Protein 1F1F (pdb70)

CATH classification: 1.10.760.10

Secondary structure (DSSP, 8-state):
-HHHHHHHHHHHTHHHHGGG--SSSTT--SSHHHHHHHSTTTTT-HHHHHHHHHHH-BTTB---TTTS-HHHHHHHHHHHHHHHHHT-

Structure (mmCIF, N/CA/C/O backbone):
data_1F1F
#
_entry.id   1F1F
#
_cell.length_a   79.400
_cell.length_b   67.800
_cell.length_c   49.700
_cell.angle_alpha   90.00
_cell.angle_beta   90.00
_cell.angle_gamma   90.00
#
_symmetry.space_group_name_H-M   'P 21 21 21'
#
loop_
_entity.id
_entity.type
_entity.pdbx_description
1 polymer 'CYTOCHROME C6'
2 non-polymer 'HEME C'
#
loop_
_atom_site.group_PDB
_atom_site.id
_atom_site.type_symbol
_atom_site.label_atom_id
_atom_site.label_alt_id
_atom_site.label_comp_id
_atom_site.label_asym_id
_atom_site.label_entity_id
_atom_site.label_seq_id
_atom_site.pdbx_PDB_ins_code
_atom_site.Cartn_x
_atom_site.Cartn_y
_atom_site.Cartn_z
_atom_site.occupancy
_atom_site.B_iso_or_equiv
_atom_site.auth_seq_id
_atom_site.auth_comp_id
_atom_site.auth_asym_id
_atom_site.auth_atom_id
_atom_site.pdbx_PDB_model_num
ATOM 1 N N . ASP A 1 2 ? 16.109 12.631 27.068 1.00 34.58 2 ASP A N 1
ATOM 2 C CA . ASP A 1 2 ? 17.281 11.728 26.801 1.00 35.05 2 ASP A CA 1
ATOM 3 C C . ASP A 1 2 ? 16.856 10.440 26.064 1.00 33.32 2 ASP A C 1
ATOM 4 O O . ASP A 1 2 ? 17.335 10.171 24.956 1.00 32.70 2 ASP A O 1
ATOM 9 N N . VAL A 1 3 ? 15.965 9.651 26.667 1.00 31.02 3 VAL A N 1
ATOM 10 C CA . VAL A 1 3 ? 15.493 8.429 26.021 1.00 29.63 3 VAL A CA 1
ATOM 11 C C . VAL A 1 3 ? 14.415 8.765 24.985 1.00 28.58 3 VAL A C 1
ATOM 12 O O . VAL A 1 3 ? 14.295 8.085 23.960 1.00 29.13 3 VAL A O 1
ATOM 16 N N . ALA A 1 4 ? 13.638 9.814 25.249 1.00 26.46 4 ALA A N 1
ATOM 17 C CA . ALA A 1 4 ? 12.601 10.250 24.307 1.00 24.31 4 ALA A CA 1
ATOM 18 C C . ALA A 1 4 ? 13.293 10.854 23.075 1.00 22.81 4 ALA A C 1
ATOM 19 O O . ALA A 1 4 ? 12.832 10.700 21.938 1.00 21.21 4 ALA A O 1
ATOM 21 N N . ALA A 1 5 ? 14.406 11.543 23.316 1.00 21.49 5 ALA A N 1
ATOM 22 C CA . ALA A 1 5 ? 15.179 12.145 22.235 1.00 20.62 5 ALA A CA 1
ATOM 23 C C . ALA A 1 5 ? 15.816 11.013 21.428 1.00 20.93 5 ALA A C 1
ATOM 24 O O . ALA A 1 5 ? 15.799 11.027 20.192 1.00 20.38 5 ALA A O 1
ATOM 26 N N . GLY A 1 6 ? 16.370 10.036 22.147 1.00 20.05 6 GLY A N 1
ATOM 27 C CA . GLY A 1 6 ? 17.007 8.901 21.510 1.00 18.80 6 GLY A CA 1
ATOM 28 C C . GLY A 1 6 ? 16.059 8.135 20.612 1.00 18.92 6 GLY A C 1
ATOM 29 O O . GLY A 1 6 ? 16.474 7.570 19.595 1.00 18.59 6 GLY A O 1
ATOM 30 N N . ALA A 1 7 ? 14.782 8.118 20.983 1.00 17.91 7 ALA A N 1
ATOM 31 C CA . ALA A 1 7 ? 13.767 7.418 20.202 1.00 18.21 7 ALA A CA 1
ATOM 32 C C . ALA A 1 7 ? 13.646 8.048 18.815 1.00 18.54 7 ALA A C 1
ATOM 33 O O . ALA A 1 7 ? 13.536 7.347 17.805 1.00 19.53 7 ALA A O 1
ATOM 35 N N . SER A 1 8 ? 13.680 9.376 18.780 1.00 18.36 8 SER A N 1
ATOM 36 C CA . SER A 1 8 ? 13.576 10.126 17.532 1.00 17.93 8 SER A CA 1
ATOM 37 C C . SER A 1 8 ? 14.796 9.935 16.646 1.00 16.31 8 SER A C 1
ATOM 38 O O . SER A 1 8 ? 14.672 9.826 15.426 1.00 15.96 8 SER A O 1
ATOM 41 N N . VAL A 1 9 ? 15.973 9.914 17.262 1.00 14.60 9 VAL A N 1
ATOM 42 C CA . VAL A 1 9 ? 17.211 9.721 16.524 1.00 14.56 9 VAL A CA 1
ATOM 43 C C . VAL A 1 9 ? 17.190 8.320 15.929 1.00 14.98 9 VAL A C 1
ATOM 44 O O . VAL A 1 9 ? 17.666 8.086 14.818 1.00 14.98 9 VAL A O 1
ATOM 48 N N . PHE A 1 10 ? 16.623 7.390 16.688 1.00 14.21 10 PHE A N 1
ATOM 49 C CA . PHE A 1 10 ? 16.541 6.010 16.265 1.00 13.96 10 PHE A CA 1
ATOM 50 C C . PHE A 1 10 ? 15.641 5.785 15.056 1.00 14.42 10 PHE A C 1
ATOM 51 O O . PHE A 1 10 ? 16.038 5.129 14.097 1.00 13.44 10 PHE A O 1
ATOM 59 N N . SER A 1 11 ? 14.431 6.320 15.082 1.00 14.71 11 SER A N 1
ATOM 60 C CA . SER A 1 11 ? 13.558 6.094 13.948 1.00 16.21 11 SER A CA 1
ATOM 61 C C . SER A 1 11 ? 13.945 6.919 12.714 1.00 16.10 11 SER A C 1
ATOM 62 O O . SER A 1 11 ? 13.552 6.586 11.594 1.00 17.59 11 SER A O 1
ATOM 65 N N . ALA A 1 12 ? 14.733 7.973 12.911 1.00 14.39 12 ALA A N 1
ATOM 66 C CA . ALA A 1 12 ? 15.176 8.804 11.796 1.00 13.48 12 ALA A CA 1
ATOM 67 C C . ALA A 1 12 ? 16.474 8.288 11.183 1.00 13.74 12 ALA A C 1
ATOM 68 O O . ALA A 1 12 ? 16.794 8.611 10.043 1.00 14.70 12 ALA A O 1
ATOM 70 N N . ASN A 1 13 ? 17.224 7.489 11.933 1.00 13.87 13 ASN A N 1
ATOM 71 C CA . ASN A 1 13 ? 18.490 6.984 11.429 1.00 14.22 13 ASN A CA 1
ATOM 72 C C . ASN A 1 13 ? 18.697 5.478 11.558 1.00 14.52 13 ASN A C 1
ATOM 73 O O . ASN A 1 13 ? 19.627 4.940 10.962 1.00 15.33 13 ASN A O 1
ATOM 78 N N . CYS A 1 14 ? 17.842 4.786 12.308 1.00 14.13 14 CYS A N 1
ATOM 79 C CA . CYS A 1 14 ? 18.072 3.358 12.536 1.00 14.95 14 CYS A CA 1
ATOM 80 C C . CYS A 1 14 ? 16.966 2.376 12.182 1.00 15.36 14 CYS A C 1
ATOM 81 O O . CYS A 1 14 ? 17.244 1.249 11.780 1.00 15.92 14 CYS A O 1
ATOM 84 N N . ALA A 1 15 ? 15.721 2.796 12.360 1.00 15.54 15 ALA A N 1
ATOM 85 C CA . ALA A 1 15 ? 14.570 1.951 12.084 1.00 15.21 1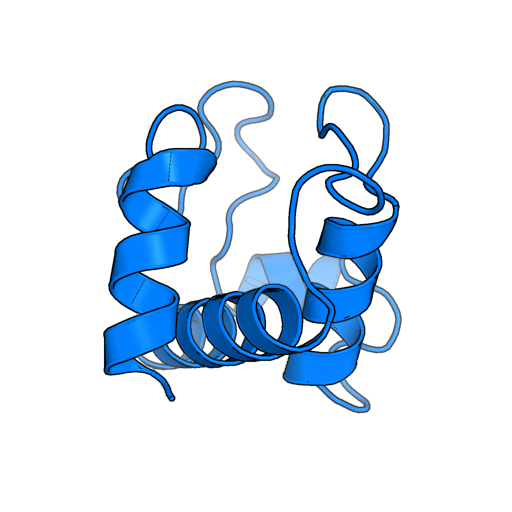5 ALA A CA 1
ATOM 86 C C . ALA A 1 15 ? 14.604 1.277 10.704 1.00 15.60 15 ALA A C 1
ATOM 87 O O . ALA A 1 15 ? 14.066 0.186 10.534 1.00 16.56 15 ALA A O 1
ATOM 89 N N . ALA A 1 16 ? 15.233 1.921 9.725 1.00 16.62 16 ALA A N 1
ATOM 90 C CA . ALA A 1 16 ? 15.333 1.369 8.376 1.00 18.66 16 ALA A CA 1
ATOM 91 C C . ALA A 1 16 ? 15.925 -0.034 8.374 1.00 20.62 16 ALA A C 1
ATOM 92 O O . ALA A 1 16 ? 15.541 -0.873 7.556 1.00 22.25 16 ALA A O 1
ATOM 94 N N . CYS A 1 17 ? 16.870 -0.280 9.280 1.00 20.77 17 CYS A N 1
ATOM 95 C CA . CYS A 1 17 ? 17.528 -1.575 9.366 1.00 20.38 17 CYS A CA 1
ATOM 96 C C . CYS A 1 17 ? 17.266 -2.304 10.676 1.00 21.06 17 CYS A C 1
ATOM 97 O O . CYS A 1 17 ? 17.315 -3.529 10.724 1.00 21.89 17 CYS A O 1
ATOM 100 N N . HIS A 1 18 ? 17.000 -1.559 11.741 1.00 21.84 18 HIS A N 1
ATOM 101 C CA . HIS A 1 18 ? 16.776 -2.172 13.043 1.00 22.99 18 HIS A CA 1
ATOM 102 C C . HIS A 1 18 ? 15.331 -2.034 13.538 1.00 26.08 18 HIS A C 1
ATOM 103 O O . HIS A 1 18 ? 15.102 -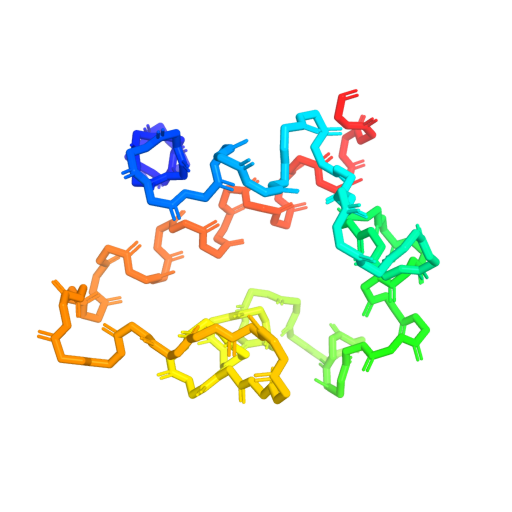1.878 14.740 1.00 26.17 18 HIS A O 1
ATOM 110 N N . MET A 1 19 ? 14.363 -2.093 12.622 1.00 29.66 19 MET A N 1
ATOM 111 C CA . MET A 1 19 ? 12.953 -1.995 12.997 1.00 32.44 19 MET A CA 1
ATOM 112 C C . MET A 1 19 ? 12.660 -3.048 14.069 1.00 32.36 19 MET A C 1
ATOM 113 O O . MET A 1 19 ? 13.027 -4.219 13.915 1.00 32.05 19 MET A O 1
ATOM 118 N N . GLY A 1 20 ? 12.003 -2.630 15.149 1.00 31.79 20 GLY A N 1
ATOM 119 C CA . GLY A 1 20 ? 11.669 -3.555 16.220 1.00 31.91 20 GLY A CA 1
ATOM 120 C C . GLY A 1 20 ? 12.874 -4.168 16.917 1.00 32.22 20 GLY A C 1
ATOM 121 O O . GLY A 1 20 ? 12.766 -5.236 17.530 1.00 31.62 20 GLY A O 1
ATOM 122 N N . GLY A 1 21 ? 14.023 -3.498 16.829 1.00 32.03 21 GLY A N 1
ATOM 123 C CA . GLY A 1 21 ? 15.224 -4.009 17.468 1.00 31.33 21 GLY A CA 1
ATOM 124 C C . GLY A 1 21 ? 15.823 -5.243 16.820 1.00 31.07 21 GLY A C 1
ATOM 125 O O . GLY A 1 21 ? 16.516 -6.015 17.484 1.00 30.04 21 GLY A O 1
ATOM 126 N N . ARG A 1 22 ? 15.573 -5.438 15.529 1.00 31.47 22 ARG A N 1
ATOM 127 C CA . ARG A 1 22 ? 16.128 -6.594 14.831 1.00 32.41 22 ARG A CA 1
ATOM 128 C C . ARG A 1 22 ? 17.279 -6.146 13.932 1.00 31.84 22 ARG A C 1
ATOM 129 O O . ARG A 1 22 ? 17.877 -5.080 14.143 1.00 31.20 22 ARG A O 1
ATOM 137 N N . ASN A 1 23 ? 17.590 -6.964 12.932 1.00 30.78 23 ASN A N 1
ATOM 138 C CA . ASN A 1 23 ? 18.657 -6.643 11.995 1.00 30.64 23 ASN A CA 1
ATOM 139 C C . ASN A 1 23 ? 18.340 -7.242 10.632 1.00 30.85 23 ASN A C 1
ATOM 140 O O . ASN A 1 23 ? 18.746 -8.366 10.315 1.00 29.57 23 ASN A O 1
ATOM 145 N N . VAL A 1 24 ? 17.603 -6.482 9.831 1.00 32.22 24 VAL A N 1
ATOM 146 C CA . VAL A 1 24 ? 17.214 -6.924 8.499 1.00 33.96 24 VAL A CA 1
ATOM 147 C C . VAL A 1 24 ? 18.390 -7.430 7.653 1.00 33.92 24 VAL A C 1
ATOM 148 O O . VAL A 1 24 ? 18.227 -8.357 6.856 1.00 34.34 24 VAL A O 1
ATOM 152 N N . ILE A 1 25 ? 19.565 -6.828 7.824 1.00 33.50 25 ILE A N 1
ATOM 153 C CA . ILE A 1 25 ? 20.733 -7.222 7.044 1.00 33.19 25 ILE A CA 1
ATOM 154 C C . ILE A 1 25 ? 21.424 -8.468 7.596 1.00 33.30 25 ILE A C 1
ATOM 155 O O . ILE A 1 25 ? 21.585 -9.457 6.880 1.00 34.13 25 ILE A O 1
ATOM 160 N N . VAL A 1 26 ? 21.848 -8.419 8.856 1.00 32.69 26 VAL A N 1
ATOM 161 C CA . VAL A 1 26 ? 22.507 -9.566 9.483 1.00 31.75 26 VAL A CA 1
ATOM 162 C C . VAL A 1 26 ? 21.586 -10.119 10.577 1.00 31.87 26 VAL A C 1
ATOM 163 O O . VAL A 1 26 ? 21.625 -9.693 11.739 1.00 30.92 26 VAL A O 1
ATOM 167 N N . ALA A 1 27 ? 20.758 -11.081 10.178 1.00 32.68 27 ALA A N 1
ATOM 168 C CA . ALA A 1 27 ? 19.767 -11.706 11.060 1.00 33.79 27 ALA A CA 1
ATOM 169 C C . ALA A 1 27 ? 20.142 -11.968 12.526 1.00 34.14 27 ALA A C 1
ATOM 170 O O . ALA A 1 27 ? 19.364 -11.643 13.429 1.00 34.47 27 ALA A O 1
ATOM 172 N N . ASN A 1 28 ? 21.317 -12.543 12.768 1.00 34.76 28 ASN A N 1
ATOM 173 C CA . ASN A 1 28 ? 21.725 -12.874 14.132 1.00 35.42 28 ASN A CA 1
ATOM 174 C C . ASN A 1 28 ? 22.405 -11.751 14.936 1.00 34.85 28 ASN A C 1
ATOM 175 O O . ASN A 1 28 ? 22.955 -12.007 16.019 1.00 34.63 28 ASN A O 1
ATOM 180 N N . LYS A 1 29 ? 22.358 -10.519 14.422 1.00 33.49 29 LYS A N 1
ATOM 181 C CA . LYS A 1 29 ? 22.964 -9.367 15.105 1.00 31.61 29 LYS A CA 1
ATOM 182 C C . LYS A 1 29 ? 21.937 -8.338 15.558 1.00 29.92 29 LYS A C 1
ATOM 183 O O . LYS A 1 29 ? 22.070 -7.143 15.267 1.00 29.99 29 LYS A O 1
ATOM 189 N N . THR A 1 30 ? 20.926 -8.801 16.283 1.00 28.00 30 THR A N 1
ATOM 190 C CA . THR A 1 30 ? 19.862 -7.929 16.764 1.00 26.88 30 THR A CA 1
ATOM 191 C C . THR A 1 30 ? 20.285 -6.999 17.892 1.00 26.18 30 THR A C 1
ATOM 192 O O . THR A 1 30 ? 21.414 -7.062 18.390 1.00 25.65 30 THR A O 1
ATOM 196 N N . LEU A 1 31 ? 19.361 -6.131 18.290 1.00 24.39 31 LEU A N 1
ATOM 197 C CA . LEU A 1 31 ? 19.621 -5.195 19.370 1.00 22.74 31 LEU A CA 1
ATOM 198 C C . LEU A 1 31 ? 18.919 -5.711 20.630 1.00 22.66 31 LEU A C 1
ATOM 199 O O . LEU A 1 31 ? 18.368 -4.944 21.416 1.00 21.83 31 LEU A O 1
ATOM 204 N N . SER A 1 32 ? 18.923 -7.032 20.793 1.00 22.81 32 SER A N 1
ATOM 205 C CA . SER A 1 32 ? 18.324 -7.660 21.963 1.00 23.45 32 SER A CA 1
ATOM 206 C C . SER A 1 32 ? 19.399 -7.643 23.046 1.00 24.59 32 SER A C 1
ATOM 207 O O . SER A 1 32 ? 20.592 -7.518 22.747 1.00 23.23 32 SER A O 1
ATOM 210 N N . LYS A 1 33 ? 18.966 -7.768 24.297 1.00 25.98 33 LYS A N 1
ATOM 211 C CA . LYS A 1 33 ? 19.872 -7.774 25.438 1.00 27.23 33 LYS A CA 1
ATOM 212 C C . LYS A 1 33 ? 20.972 -8.825 25.227 1.00 28.01 33 LYS A C 1
ATOM 213 O O . LYS A 1 33 ? 22.169 -8.540 25.349 1.00 27.63 33 LYS A O 1
ATOM 219 N N . SER A 1 34 ? 20.544 -10.041 24.897 1.00 28.59 34 SER A N 1
ATOM 220 C CA . SER A 1 34 ? 21.445 -11.169 24.672 1.00 29.06 34 SER A CA 1
ATOM 221 C C . SER A 1 34 ? 22.478 -10.902 23.581 1.00 28.78 34 SER A C 1
ATOM 222 O O . SER A 1 34 ? 23.682 -11.082 23.790 1.00 28.38 34 SER A O 1
ATOM 225 N N . ASP A 1 35 ? 22.000 -10.488 22.413 1.00 28.77 35 ASP A N 1
ATOM 226 C CA . ASP A 1 35 ? 22.886 -10.211 21.290 1.00 29.49 35 ASP A CA 1
ATOM 227 C C . ASP A 1 35 ? 23.870 -9.095 21.602 1.00 28.40 35 ASP A C 1
ATOM 228 O O . ASP A 1 35 ? 25.064 -9.213 21.323 1.00 27.59 35 ASP A O 1
ATOM 233 N N . LEU A 1 36 ? 23.368 -8.013 22.184 1.00 27.56 36 LEU A N 1
ATOM 234 C CA . LEU A 1 36 ? 24.223 -6.899 22.559 1.00 27.71 36 LEU A CA 1
ATOM 235 C C . LEU A 1 36 ? 25.288 -7.401 23.540 1.00 27.68 36 LEU A C 1
ATOM 236 O O . LEU A 1 36 ? 26.432 -6.946 23.525 1.00 26.65 36 LEU A O 1
ATOM 241 N N . ALA A 1 37 ? 24.918 -8.354 24.385 1.00 28.33 37 ALA A N 1
ATOM 242 C CA . ALA A 1 37 ? 25.869 -8.895 25.343 1.00 29.73 37 ALA A CA 1
ATOM 243 C C . ALA A 1 37 ? 26.870 -9.810 24.623 1.00 31.27 37 ALA A C 1
ATOM 244 O O . ALA A 1 37 ? 28.093 -9.642 24.748 1.00 30.31 37 ALA A O 1
ATOM 246 N N . LYS A 1 38 ? 26.353 -10.766 23.852 1.00 32.69 38 LYS A N 1
ATOM 247 C CA . LYS A 1 38 ? 27.220 -11.687 23.126 1.00 34.53 38 LYS A CA 1
ATOM 248 C C . LYS A 1 38 ? 28.207 -11.022 22.175 1.00 35.18 38 LYS A C 1
ATOM 249 O O . LYS A 1 38 ? 29.374 -11.416 22.142 1.00 35.85 38 LYS A O 1
ATOM 255 N N . TYR A 1 39 ? 27.766 -10.021 21.407 1.00 35.79 39 TYR A N 1
ATOM 256 C CA . TYR A 1 39 ? 28.668 -9.392 20.434 1.00 35.65 39 TYR A CA 1
ATOM 257 C C . TYR A 1 39 ? 29.229 -7.995 20.714 1.00 35.69 39 TYR A C 1
ATOM 258 O O . TYR A 1 39 ? 3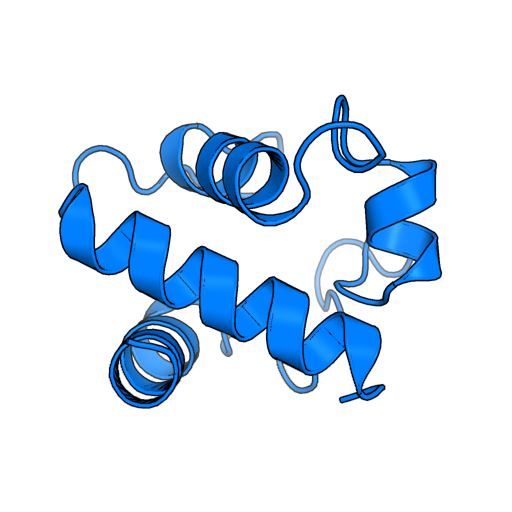0.255 -7.633 20.141 1.00 35.28 39 TYR A O 1
ATOM 267 N N . LEU A 1 40 ? 28.598 -7.200 21.574 1.00 36.42 40 LEU A N 1
ATOM 268 C CA . LEU A 1 40 ? 29.145 -5.856 21.831 1.00 37.31 40 LEU A CA 1
ATOM 269 C C . LEU A 1 40 ? 30.240 -5.764 22.900 1.00 37.24 40 LEU A C 1
ATOM 270 O O . LEU A 1 40 ? 29.971 -5.910 24.099 1.00 36.75 40 LEU A O 1
ATOM 275 N N . LYS A 1 41 ? 31.468 -5.500 22.455 1.00 37.83 41 LYS A N 1
ATOM 276 C CA . LYS A 1 41 ? 32.614 -5.360 23.357 1.00 38.72 41 LYS A CA 1
ATOM 277 C C . LYS A 1 41 ? 32.323 -4.353 24.471 1.00 37.87 41 LYS A C 1
ATOM 278 O O . LYS A 1 41 ? 31.768 -3.279 24.226 1.00 38.63 41 LYS A O 1
ATOM 284 N N . GLY A 1 42 ? 32.711 -4.694 25.694 1.00 36.41 42 GLY A N 1
ATOM 285 C CA . GLY A 1 42 ? 32.506 -3.786 26.808 1.00 34.62 42 GLY A CA 1
ATOM 286 C C . GLY A 1 42 ? 31.060 -3.581 27.226 1.00 34.21 42 GLY A C 1
ATOM 287 O O . GLY A 1 42 ? 30.787 -2.918 28.230 1.00 33.42 42 GLY A O 1
ATOM 288 N N . PHE A 1 43 ? 30.126 -4.161 26.479 1.00 34.23 43 PHE A N 1
ATOM 289 C CA . PHE A 1 43 ? 28.718 -4.001 26.809 1.00 34.69 43 PHE A CA 1
ATOM 290 C C . PHE A 1 43 ? 28.499 -4.333 28.286 1.00 35.65 43 PHE A C 1
ATOM 291 O O . PHE A 1 43 ? 27.808 -3.601 29.010 1.00 34.22 43 PHE A O 1
ATOM 299 N N . ASP A 1 44 ? 29.097 -5.442 28.723 1.00 37.71 44 ASP A N 1
ATOM 300 C CA . ASP A 1 44 ? 28.970 -5.913 30.105 1.00 38.99 44 ASP A CA 1
ATOM 301 C C . ASP A 1 44 ? 29.816 -5.107 31.082 1.00 38.70 44 ASP A C 1
ATOM 302 O O . ASP A 1 44 ? 30.050 -5.528 32.217 1.00 38.85 44 ASP A O 1
ATOM 307 N N . ASP A 1 45 ? 30.259 -3.940 30.621 1.00 38.75 45 ASP A N 1
ATOM 308 C CA . ASP A 1 45 ? 31.064 -2.998 31.400 1.00 38.11 45 ASP A CA 1
ATOM 309 C C . ASP A 1 45 ? 30.325 -1.679 31.510 1.00 36.85 45 ASP A C 1
ATOM 310 O O . ASP A 1 45 ? 30.242 -1.091 32.590 1.00 36.72 45 ASP A O 1
ATOM 315 N N . ASP A 1 46 ? 29.799 -1.216 30.379 1.00 34.97 46 ASP A N 1
ATOM 316 C CA . ASP A 1 46 ? 29.045 0.031 30.322 1.00 32.77 46 ASP A CA 1
ATOM 317 C C . ASP A 1 46 ? 28.207 -0.071 29.045 1.00 31.10 46 ASP A C 1
ATOM 318 O O . ASP A 1 46 ? 28.674 0.275 27.955 1.00 29.47 46 ASP A O 1
ATOM 323 N N . ALA A 1 47 ? 26.972 -0.559 29.203 1.00 29.06 47 ALA A N 1
ATOM 324 C CA . ALA A 1 47 ? 26.042 -0.777 28.089 1.00 26.52 47 ALA A CA 1
ATOM 325 C C . ALA A 1 47 ? 25.912 0.390 27.111 1.00 25.02 47 ALA A C 1
ATOM 326 O O . ALA A 1 47 ? 26.121 0.219 25.901 1.00 23.52 47 ALA A O 1
ATOM 328 N N . VAL A 1 48 ? 25.561 1.565 27.630 1.00 22.77 48 VAL A N 1
ATOM 329 C CA . VAL A 1 48 ? 25.407 2.746 26.789 1.00 22.33 48 VAL A CA 1
ATOM 330 C C . VAL A 1 48 ? 26.706 3.116 26.068 1.00 21.90 48 VAL A C 1
ATOM 331 O O . VAL A 1 48 ? 26.691 3.421 24.875 1.00 21.79 48 VAL A O 1
ATOM 335 N N . ALA A 1 49 ? 27.823 3.102 26.793 1.00 20.28 49 ALA A N 1
ATOM 336 C CA . ALA A 1 49 ? 29.109 3.444 26.200 1.00 18.87 49 ALA A CA 1
ATOM 337 C C . ALA A 1 49 ? 29.459 2.492 25.057 1.00 18.77 49 ALA A C 1
ATOM 338 O O . ALA A 1 49 ? 29.982 2.905 24.025 1.00 18.55 49 ALA A O 1
ATOM 340 N N . ALA A 1 50 ? 29.165 1.213 25.247 1.00 18.10 50 ALA A N 1
ATOM 341 C CA . ALA A 1 50 ? 29.467 0.214 24.231 1.00 18.19 50 ALA A CA 1
ATOM 342 C C . ALA A 1 50 ? 28.644 0.442 22.972 1.00 17.29 50 ALA A C 1
ATOM 343 O O . ALA A 1 50 ? 29.163 0.344 21.862 1.00 17.14 50 ALA A O 1
ATOM 345 N N . VAL A 1 51 ? 27.362 0.741 23.154 1.00 16.00 51 VAL A N 1
ATOM 346 C CA . VAL A 1 51 ? 26.462 0.992 22.039 1.00 15.18 51 VAL A CA 1
ATOM 347 C C . VAL A 1 51 ? 26.840 2.290 21.341 1.00 14.94 51 VAL A C 1
ATOM 348 O O . VAL A 1 51 ? 26.873 2.363 20.110 1.00 14.98 51 VAL A O 1
ATOM 352 N N . ALA A 1 52 ? 27.137 3.306 22.144 1.00 15.27 52 ALA A N 1
ATOM 353 C CA . ALA A 1 52 ? 27.530 4.608 21.635 1.00 15.60 52 ALA A CA 1
ATOM 354 C C . ALA A 1 52 ? 28.775 4.461 20.773 1.00 16.31 52 ALA A C 1
ATOM 355 O O . ALA A 1 52 ? 28.978 5.206 19.822 1.00 17.55 52 ALA A O 1
ATOM 357 N N . TYR A 1 53 ? 29.602 3.479 21.103 1.00 17.50 53 TYR A N 1
ATOM 358 C CA . TYR A 1 53 ? 30.827 3.231 20.366 1.00 18.33 53 TYR A CA 1
ATOM 359 C C . TYR A 1 53 ? 30.577 2.660 18.969 1.00 19.44 53 TYR A C 1
ATOM 360 O O . TYR A 1 53 ? 31.122 3.153 17.976 1.00 19.96 53 TYR A O 1
ATOM 369 N N . GLN A 1 54 ? 29.772 1.607 18.896 1.00 19.47 54 GLN A N 1
ATOM 370 C CA . GLN A 1 54 ? 29.463 0.983 17.621 1.00 21.25 54 GLN A CA 1
ATOM 371 C C . GLN A 1 54 ? 28.723 1.978 16.741 1.00 20.31 54 GLN A C 1
ATOM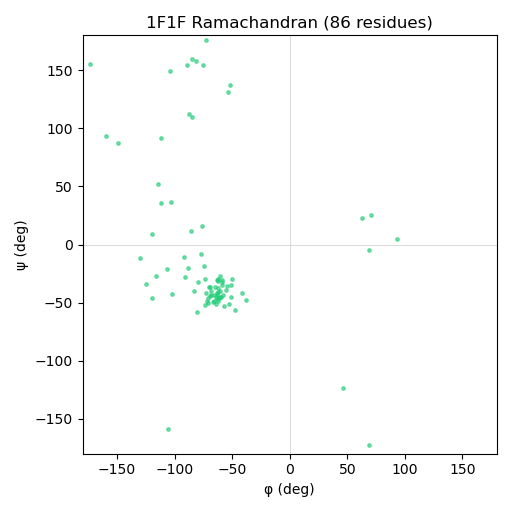 372 O O . GLN A 1 54 ? 28.834 1.930 15.521 1.00 18.28 54 GLN A O 1
ATOM 378 N N . VAL A 1 55 ? 27.961 2.874 17.362 1.00 19.85 55 VAL A N 1
ATOM 379 C CA . VAL A 1 55 ? 27.208 3.869 16.605 1.00 20.59 55 VAL A CA 1
ATOM 380 C C . VAL A 1 55 ? 28.142 4.905 15.987 1.00 22.36 55 VAL A C 1
ATOM 381 O O . VAL A 1 55 ? 28.020 5.243 14.809 1.00 21.75 55 VAL A O 1
ATOM 385 N N . THR A 1 56 ? 29.083 5.399 16.781 1.00 23.63 56 THR A N 1
ATOM 386 C CA . THR A 1 56 ? 30.028 6.384 16.281 1.00 25.02 56 THR A CA 1
ATOM 387 C C . THR A 1 56 ? 30.913 5.834 15.162 1.00 25.91 56 THR A C 1
ATOM 388 O O . THR A 1 56 ? 31.135 6.500 14.158 1.00 26.50 56 THR A O 1
ATOM 392 N N . ASN A 1 57 ? 31.407 4.617 15.324 1.00 27.73 57 ASN A N 1
ATOM 393 C CA . ASN A 1 57 ? 32.287 4.036 14.317 1.00 30.71 57 ASN A CA 1
ATOM 394 C C . ASN A 1 57 ? 31.633 3.017 13.394 1.00 32.82 57 ASN A C 1
ATOM 395 O O . ASN A 1 57 ? 31.872 3.023 12.190 1.00 33.83 57 ASN A O 1
ATOM 400 N N . GLY A 1 58 ? 30.811 2.138 13.957 1.00 35.33 58 GLY A N 1
ATOM 401 C CA . GLY A 1 58 ? 30.154 1.124 13.152 1.00 36.90 58 GLY A CA 1
ATOM 402 C C . GLY A 1 58 ? 31.135 0.088 12.631 1.00 38.34 58 GLY A C 1
ATOM 403 O O . GLY A 1 58 ? 32.308 0.073 13.033 1.00 39.31 58 GLY A O 1
ATOM 404 N N . LYS A 1 59 ? 30.651 -0.789 11.752 1.00 39.00 59 LYS A N 1
ATOM 405 C CA . LYS A 1 59 ? 31.479 -1.833 11.146 1.00 38.93 59 LYS A CA 1
ATOM 406 C C . LYS A 1 59 ? 30.716 -2.600 10.068 1.00 37.61 59 LYS A C 1
ATOM 407 O O . LYS A 1 59 ? 29.488 -2.650 10.081 1.00 37.36 59 LYS A O 1
ATOM 413 N N . ASN A 1 60 ? 31.451 -3.194 9.134 1.00 36.25 60 ASN A N 1
ATOM 414 C CA . ASN A 1 60 ? 30.837 -3.953 8.053 1.00 35.86 60 ASN A CA 1
ATOM 415 C C . ASN A 1 60 ? 29.661 -3.202 7.412 1.00 34.40 60 ASN A C 1
ATOM 416 O O . ASN A 1 60 ? 29.814 -2.076 6.939 1.00 34.40 60 ASN A O 1
ATOM 421 N N . ALA A 1 61 ? 28.488 -3.825 7.400 1.00 32.77 61 ALA A N 1
ATOM 422 C CA . A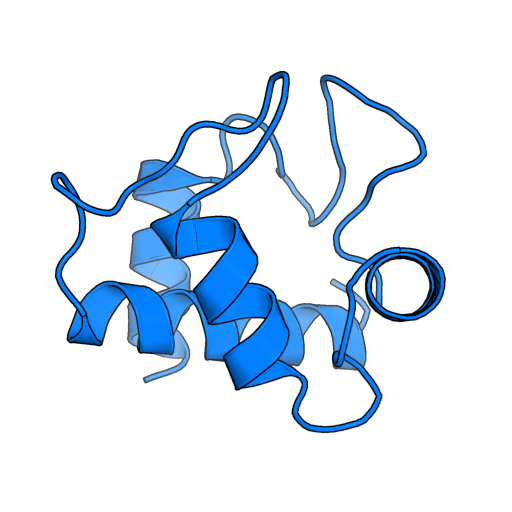LA A 1 61 ? 27.321 -3.210 6.789 1.00 31.03 61 ALA A CA 1
ATOM 423 C C . ALA A 1 61 ? 26.720 -2.131 7.674 1.00 30.12 61 ALA A C 1
ATOM 424 O O . ALA A 1 61 ? 25.811 -1.410 7.257 1.00 30.65 61 ALA A O 1
ATOM 426 N N . MET A 1 62 ? 27.222 -2.027 8.901 1.00 28.87 62 MET A N 1
ATOM 427 C CA . MET A 1 62 ? 26.748 -1.018 9.849 1.00 26.09 62 MET A CA 1
ATOM 428 C C . MET A 1 62 ? 27.543 0.261 9.632 1.00 24.93 62 MET A C 1
ATOM 429 O O . MET A 1 62 ? 28.746 0.301 9.881 1.00 24.33 62 MET A O 1
ATOM 434 N N . PRO A 1 63 ? 26.884 1.321 9.140 1.00 24.83 63 PRO A N 1
ATOM 435 C CA . PRO A 1 63 ? 27.587 2.590 8.908 1.00 23.92 63 PRO A CA 1
ATOM 436 C C . PRO A 1 63 ? 27.864 3.361 10.198 1.00 22.77 63 PRO A C 1
ATOM 437 O O . PRO A 1 63 ? 27.167 3.183 11.200 1.00 21.63 63 PRO A O 1
ATOM 441 N N . GLY A 1 64 ? 28.904 4.193 10.167 1.00 22.44 64 GLY A N 1
ATOM 442 C CA . GLY A 1 64 ? 29.256 5.007 11.319 1.00 21.03 64 GLY A CA 1
ATOM 443 C C . GLY A 1 64 ? 28.484 6.304 11.201 1.00 19.92 64 GLY A C 1
ATOM 444 O O . GLY A 1 64 ? 28.127 6.702 10.100 1.00 20.33 64 GLY A O 1
ATOM 445 N N . PHE A 1 65 ? 28.213 6.970 12.315 1.00 19.63 65 PHE A N 1
ATOM 446 C CA . PHE A 1 65 ? 27.450 8.214 12.259 1.00 20.13 65 PHE A CA 1
ATOM 447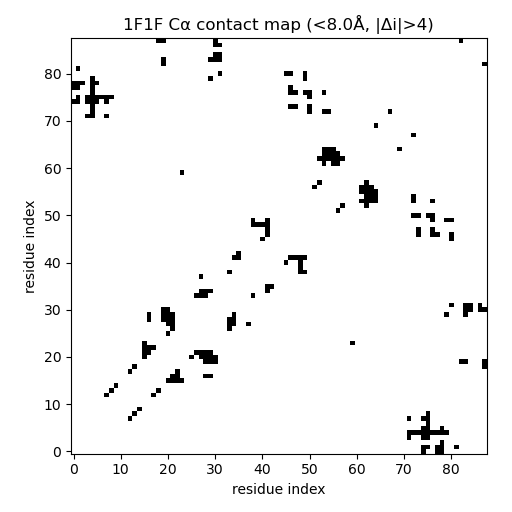 C C . PHE A 1 65 ? 28.237 9.403 12.806 1.00 21.41 65 PHE A C 1
ATOM 448 O O . PHE A 1 65 ? 27.706 10.510 12.961 1.00 20.04 65 PHE A O 1
ATOM 456 N N . ASN A 1 66 ? 29.518 9.152 13.064 1.00 22.85 66 ASN A N 1
ATOM 457 C CA . ASN A 1 66 ? 30.446 10.140 13.596 1.00 25.26 66 ASN A CA 1
ATOM 458 C C . ASN A 1 66 ? 30.323 11.544 12.994 1.00 26.84 66 ASN A C 1
ATOM 459 O O . ASN A 1 66 ? 30.397 12.548 13.713 1.00 28.50 66 ASN A O 1
ATOM 464 N N . GLY A 1 67 ? 30.136 11.636 11.685 1.00 27.11 67 GLY A N 1
ATOM 465 C CA . GLY A 1 67 ? 30.010 12.959 11.095 1.00 27.78 67 GLY A CA 1
ATOM 466 C C . GLY A 1 67 ? 28.584 13.488 11.007 1.00 28.46 67 GLY A C 1
ATOM 467 O O . GLY A 1 67 ? 28.363 14.697 11.043 1.00 28.02 67 GLY A O 1
ATOM 468 N N . ARG A 1 68 ? 27.620 12.575 10.910 1.00 29.28 68 ARG A N 1
ATOM 469 C CA . ARG A 1 68 ? 26.207 12.910 10.776 1.00 30.58 68 ARG A CA 1
ATOM 470 C C . ARG A 1 68 ? 25.478 13.219 12.078 1.00 27.23 68 ARG A C 1
ATOM 471 O O . ARG A 1 68 ? 24.633 14.113 12.122 1.00 25.78 68 ARG A O 1
ATOM 479 N N . LEU A 1 69 ? 25.780 12.466 13.128 1.00 24.59 69 LEU A N 1
ATOM 480 C CA . LEU A 1 69 ? 25.130 12.693 14.416 1.00 22.03 69 LEU A CA 1
ATOM 481 C C . LEU A 1 69 ? 26.048 13.409 15.394 1.00 20.32 69 LEU A C 1
ATOM 482 O O . LEU A 1 69 ? 27.277 13.275 15.339 1.00 20.40 69 LEU A O 1
ATOM 487 N N . SER A 1 70 ? 25.442 14.198 16.275 1.00 17.89 70 SER A N 1
ATOM 488 C CA . SER A 1 70 ? 26.192 14.925 17.285 1.00 15.07 70 SER A CA 1
ATOM 489 C C . SER A 1 70 ? 26.485 13.962 18.439 1.00 15.12 70 SER A C 1
ATOM 490 O O . SER A 1 70 ? 25.808 12.946 18.600 1.00 12.31 70 SER A O 1
ATOM 493 N N . PRO A 1 71 ? 27.512 14.265 19.246 1.00 15.62 71 PRO A N 1
ATOM 494 C CA . PRO A 1 71 ? 27.844 13.385 20.375 1.00 16.36 71 PRO A CA 1
ATOM 495 C C . PRO A 1 71 ? 26.617 13.193 21.271 1.00 16.32 71 PRO A C 1
ATOM 496 O O . PRO A 1 71 ? 26.340 12.091 21.758 1.00 14.97 71 PRO A O 1
ATOM 500 N N . LEU A 1 72 ? 25.880 14.285 21.452 1.00 17.46 72 LEU A N 1
ATOM 501 C CA . LEU A 1 72 ? 24.666 14.298 22.254 1.00 19.17 72 LEU A CA 1
ATOM 502 C C . LEU A 1 72 ? 23.589 13.369 21.679 1.00 18.68 72 LEU A C 1
ATOM 503 O O . LEU A 1 72 ? 23.001 12.573 22.414 1.00 16.70 72 LEU A O 1
ATOM 508 N N . GLN A 1 73 ? 23.337 13.472 20.371 1.00 17.77 73 GLN A N 1
ATOM 509 C CA . GLN A 1 73 ? 22.336 12.630 19.706 1.00 17.28 73 GLN A CA 1
ATOM 510 C C . GLN A 1 73 ? 22.725 11.155 19.804 1.00 17.09 73 GLN A C 1
ATOM 511 O O . GLN A 1 73 ? 21.856 10.285 19.868 1.00 16.15 73 GLN A O 1
ATOM 517 N N . ILE A 1 74 ? 24.034 10.892 19.824 1.00 17.58 74 ILE A N 1
ATOM 518 C CA . ILE A 1 74 ? 24.579 9.539 19.900 1.00 18.55 74 ILE A CA 1
ATOM 519 C C . ILE A 1 74 ? 24.366 8.950 21.277 1.00 19.18 74 ILE A C 1
ATOM 520 O O . ILE A 1 74 ? 23.910 7.831 21.411 1.00 17.99 74 ILE A O 1
ATOM 525 N N . GLU A 1 75 ? 24.712 9.697 22.314 1.00 20.33 75 GLU A N 1
ATOM 526 C CA . GLU A 1 75 ? 24.516 9.187 23.670 1.00 21.45 75 GLU A CA 1
ATOM 527 C C . GLU A 1 75 ? 23.024 8.948 23.918 1.00 20.68 75 GLU A C 1
ATOM 528 O O . GLU A 1 75 ? 22.648 8.063 24.697 1.00 20.97 75 GLU A O 1
ATOM 534 N N . ASP A 1 76 ? 22.181 9.736 23.250 1.00 19.40 76 ASP A N 1
ATOM 535 C CA . ASP A 1 76 ? 20.729 9.643 23.388 1.00 18.11 76 ASP A CA 1
ATOM 536 C C . ASP A 1 76 ? 20.141 8.411 22.721 1.00 17.34 76 ASP A C 1
ATOM 537 O O . ASP A 1 76 ? 19.246 7.778 23.274 1.00 17.32 76 ASP A O 1
ATOM 542 N N . VAL A 1 77 ? 20.626 8.079 21.529 1.00 15.94 77 VAL A N 1
ATOM 543 C CA . VAL A 1 77 ? 20.109 6.912 20.823 1.00 15.34 77 VAL A CA 1
ATOM 544 C C . VAL A 1 77 ? 20.632 5.647 21.516 1.00 15.13 77 VAL A C 1
ATOM 545 O O . VAL A 1 77 ? 19.972 4.603 21.538 1.00 14.63 77 VAL A O 1
ATOM 549 N N . ALA A 1 78 ? 21.817 5.767 22.106 1.00 14.75 78 ALA A N 1
ATOM 550 C CA . ALA A 1 78 ? 22.443 4.663 22.830 1.00 15.19 78 ALA A CA 1
ATOM 551 C C . ALA A 1 78 ? 21.623 4.302 24.078 1.00 14.87 78 ALA A C 1
ATOM 552 O O . ALA A 1 78 ? 21.339 3.131 24.334 1.00 13.98 78 ALA A O 1
ATOM 554 N N . ALA A 1 79 ? 21.259 5.314 24.856 1.00 14.74 79 ALA A N 1
ATOM 555 C CA . ALA A 1 79 ? 20.478 5.097 26.062 1.00 15.43 79 ALA A CA 1
ATOM 556 C C . ALA A 1 79 ? 19.126 4.502 25.682 1.00 15.92 79 ALA A C 1
ATOM 557 O O . ALA A 1 79 ? 18.592 3.640 26.382 1.00 15.85 79 ALA A O 1
ATOM 559 N N . TYR A 1 80 ? 18.578 4.970 24.565 1.00 16.70 80 TYR A N 1
ATOM 560 C CA . TYR A 1 80 ? 17.290 4.489 24.087 1.00 16.18 80 TYR A CA 1
ATOM 561 C C . TYR A 1 80 ? 17.371 3.003 23.724 1.00 15.77 80 TYR A C 1
ATOM 562 O O . TYR A 1 80 ? 16.494 2.214 24.074 1.00 13.78 80 TYR A O 1
ATOM 571 N N . VAL A 1 81 ? 18.432 2.641 23.011 1.00 15.97 81 VAL A N 1
ATOM 572 C CA . VAL A 1 81 ? 18.657 1.271 22.588 1.00 16.56 81 VAL A CA 1
ATOM 573 C C . VAL A 1 81 ? 18.851 0.350 23.784 1.00 17.69 81 VAL A C 1
ATOM 574 O O . VAL A 1 81 ? 18.263 -0.740 23.842 1.00 16.90 81 VAL A O 1
ATOM 578 N N . VAL A 1 82 ? 19.687 0.782 24.727 1.00 18.03 82 VAL A N 1
ATOM 579 C CA . VAL A 1 82 ? 19.940 -0.008 25.922 1.00 18.58 82 VAL A CA 1
ATOM 580 C C . VAL A 1 82 ? 18.621 -0.146 26.666 1.00 19.73 82 VAL A C 1
ATOM 581 O O . VAL A 1 82 ? 18.288 -1.222 27.157 1.00 20.45 82 VAL A O 1
ATOM 585 N N . ASP A 1 83 ? 17.857 0.939 26.723 1.00 20.52 83 ASP A N 1
ATOM 586 C CA . ASP A 1 83 ? 16.567 0.916 27.400 1.00 21.90 83 ASP A CA 1
ATOM 587 C C . ASP A 1 83 ? 15.612 -0.102 26.785 1.00 21.80 83 ASP A C 1
ATOM 588 O O . ASP A 1 83 ? 14.946 -0.858 27.492 1.00 20.57 83 ASP A O 1
ATOM 593 N N . GLN A 1 84 ? 15.548 -0.102 25.457 1.00 23.18 84 GLN A N 1
ATOM 594 C CA . GLN A 1 84 ? 14.681 -1.009 24.714 1.00 22.71 84 GLN A CA 1
ATOM 595 C C . GLN A 1 84 ? 15.135 -2.457 24.803 1.00 22.62 84 GLN A C 1
ATOM 596 O O . GLN A 1 84 ? 14.308 -3.367 24.876 1.00 21.32 84 GLN A O 1
ATOM 602 N N . ALA A 1 85 ? 16.448 -2.669 24.805 1.00 23.64 85 ALA A N 1
ATOM 603 C CA . ALA A 1 85 ? 16.988 -4.018 24.908 1.00 25.73 85 ALA A CA 1
ATOM 604 C C . ALA A 1 85 ? 16.591 -4.59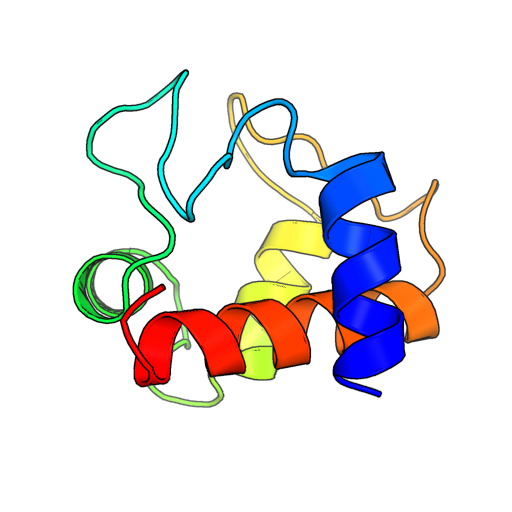0 26.270 1.00 27.76 85 ALA A C 1
ATOM 605 O O . ALA A 1 85 ? 16.035 -5.689 26.357 1.00 29.48 85 ALA A O 1
ATOM 607 N N . GLU A 1 86 ? 16.858 -3.835 27.333 1.00 29.25 86 GLU A N 1
ATOM 608 C CA . GLU A 1 86 ? 16.521 -4.286 28.675 1.00 30.88 86 GLU A CA 1
ATOM 609 C C . GLU A 1 86 ? 15.017 -4.522 28.872 1.00 32.36 86 GLU A C 1
ATOM 610 O O . GLU A 1 86 ? 14.625 -5.336 29.708 1.00 33.08 86 GLU A O 1
ATOM 616 N N . LYS A 1 87 ? 14.177 -3.826 28.109 1.00 33.88 87 LYS A N 1
ATOM 617 C CA . LYS A 1 87 ? 12.731 -4.003 28.220 1.00 35.50 87 LYS A CA 1
ATOM 618 C C . LYS A 1 87 ? 12.178 -5.051 27.253 1.00 35.55 87 LYS A C 1
ATOM 619 O O . LYS A 1 87 ? 11.016 -5.447 27.358 1.00 36.15 87 LYS A O 1
ATOM 625 N N . GLY A 1 88 ? 13.000 -5.499 26.308 1.00 34.88 88 GLY A N 1
ATOM 626 C CA . GLY A 1 88 ? 12.548 -6.513 25.370 1.00 33.57 88 GLY A CA 1
ATOM 627 C C . GLY A 1 88 ? 11.964 -6.048 24.042 1.00 33.22 88 GLY A C 1
ATOM 628 O O . GLY A 1 88 ? 11.494 -6.879 23.256 1.00 32.78 88 GLY A O 1
ATOM 629 N N . TRP A 1 89 ? 11.985 -4.741 23.779 1.00 32.41 89 TRP A N 1
ATOM 630 C CA . TRP A 1 89 ? 11.460 -4.197 22.519 1.00 31.66 89 TRP A CA 1
ATOM 631 C C . TRP A 1 89 ? 9.965 -4.459 22.318 1.00 32.66 89 TRP A C 1
ATOM 632 O O . TRP A 1 89 ? 9.620 -5.606 21.966 1.00 33.68 89 TRP A O 1
#

Sequence (88 aa):
DVAAGASVFSANCAACHMGGRNVIVANKTLSKSDLAKYLKGFDDDAVAAVAYQVTNGKNAMPGFNGRLSPLQIEDVAAYVVDQAEKGW

Foldseek 3Di:
DLVLLVVLCVVPPCVAQPQQAGNVDGQQGLAPVNCVVPQPCCVPPVLVSQLVCQQPNDDVGHHCVPPDDSVNSSNNSVNSVVCNVVVD

B-factor: mean 26.25, std 9.64, range [8.49, 76.96]

InterPro domains:
  IPR008168 Cytochrome c, class IC [PR00605] (12-23)
  IPR008168 Cytochrome c, class IC [PR00605] (59-81)
  IPR009056 Cytochrome c-like domain [PF13442] (2-81)
  IPR009056 Cytochrome c-like domain [PS51007] (1-85)
  IPR023655 Cytochrome c6 [MF_00594] (1-89)
  IPR023655 Cytochrome c6 [PTHR346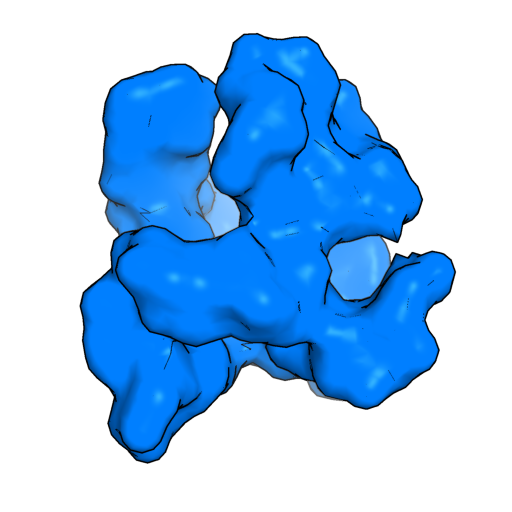88] (2-89)
  IPR036909 Cytochrome c-like domain superfamily [G3DSA:1.10.760.10] (1-89)
  IPR036909 Cytochrome c-like domain superfamily [SSF46626] (1-89)

Organism: Limnospira maxima (NCBI:txid129910)

Nearest PDB structures (foldseek):
  1f1f-assembly1_A  TM=1.011E+00  e=6.436E-17  Limnospira maxima
  1kib-assembly1_A  TM=1.004E+00  e=1.988E-15  Limnospira maxima
  2zbo-assembly1_A  TM=9.541E-01  e=1.337E-10  Sargassum fusiforme
  4gyd-assembly6_F  TM=9.568E-01  e=1.957E-10  Nostoc sp. PCC 7120 = FACHB-418
  6tsy-assembly4_D  TM=9.580E-01  e=6.972E-10  Thermosynechococcus vestitus BP-1

Solvent-accessible surface area: 5236 Å² total; per-residue (Å²): 118,60,84,44,0,35,73,16,12,77,82,40,24,26,94,52,26,139,51,4,152,20,110,95,59,88,88,67,32,22,36,96,70,19,12,55,140,84,27,187,34,19,129,121,79,25,39,50,9,8,15,153,49,18,36,79,16,102,132,68,45,73,31,14,106,79,154,18,44,112,131,68,11,86,13,2,0,19,33,8,18,46,34,2,97,141,54,98

Radius of gyration: 11.46 Å; Cα contacts (8 Å, |Δi|>4): 128; chains: 1; bounding box: 21×28×25 Å